Protein AF-A0A0R2K248-F1 (afdb_monomer)

Secondary structure (DSSP, 8-state):
--SSHHHHHHHHHHHHHHHHHHHHHH---HH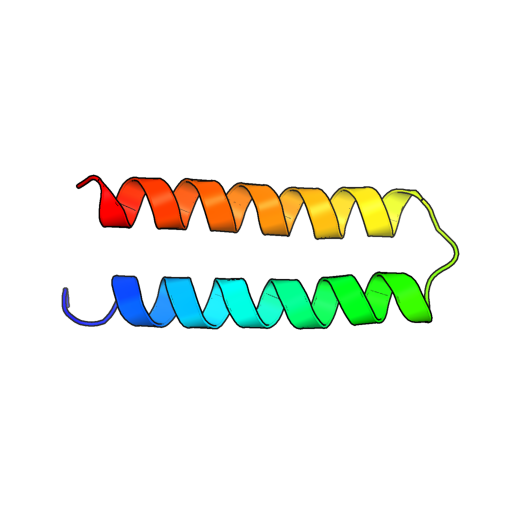HHHHHHHHHHHHHHHHHHHHH-

Foldseek 3Di:
DPDCPLVVLVVVLVVLVVVLVVCVVPPPDPVVNVVSVVVNVVSVVVNVVVVVD

Organism: NCBI:txid319653

Sequence (53 aa):
MTGNSKLTAILFFIFY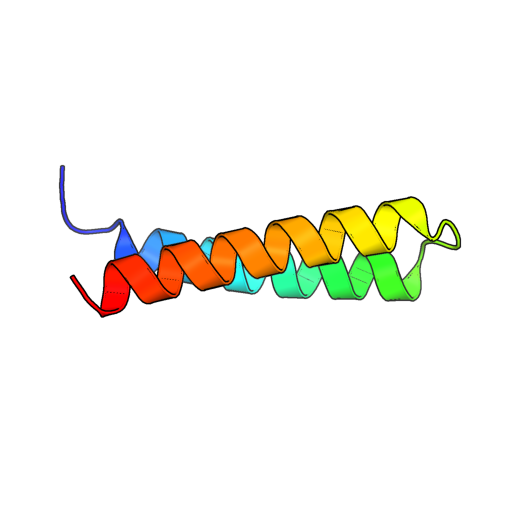LILTYFVFVHQNMIAMYMMAIGMLLEATINLWHMFKS

Radius of gyration: 12.85 Å; Cα contacts (8 Å, |Δi|>4): 26; chains: 1; bounding box: 32×16×34 Å

Nearest PDB structures (foldseek):
  8cwy-assembly1_R  TM=9.046E-01  e=3.787E+00  synthetic construct
  6wa9-assembly1_M  TM=9.310E-01  e=5.305E+00  Chlamydia pneumoniae
  8cwy-assembly1_H  TM=9.050E-01  e=4.960E+00  synthetic construct

Structure (mmCIF, N/CA/C/O backbone):
data_AF-A0A0R2K248-F1
#
_entry.id   AF-A0A0R2K248-F1
#
loop_
_atom_site.group_PDB
_atom_site.id
_atom_site.type_symbol
_atom_site.label_atom_id
_atom_site.label_alt_id
_atom_site.label_comp_id
_atom_site.label_asym_id
_atom_site.label_entity_id
_atom_site.label_seq_id
_atom_site.pdbx_PDB_ins_code
_atom_site.Cartn_x
_atom_site.Cartn_y
_atom_site.Cartn_z
_atom_site.occupancy
_atom_site.B_iso_or_equiv
_atom_site.auth_seq_id
_atom_site.auth_comp_id
_atom_site.auth_asym_id
_atom_site.auth_atom_id
_atom_site.pdbx_PDB_model_num
ATOM 1 N N . MET A 1 1 ? -26.722 -0.705 8.579 1.00 44.66 1 MET A N 1
ATOM 2 C CA . MET A 1 1 ? -26.030 -1.693 7.716 1.00 44.66 1 MET A CA 1
ATOM 3 C C . MET A 1 1 ? -24.532 -1.635 8.021 1.00 44.66 1 MET A C 1
ATOM 5 O O . MET A 1 1 ? -23.743 -1.196 7.199 1.00 44.66 1 MET A O 1
ATOM 9 N N . THR A 1 2 ? -24.143 -2.014 9.242 1.00 46.12 2 THR A N 1
ATOM 10 C CA 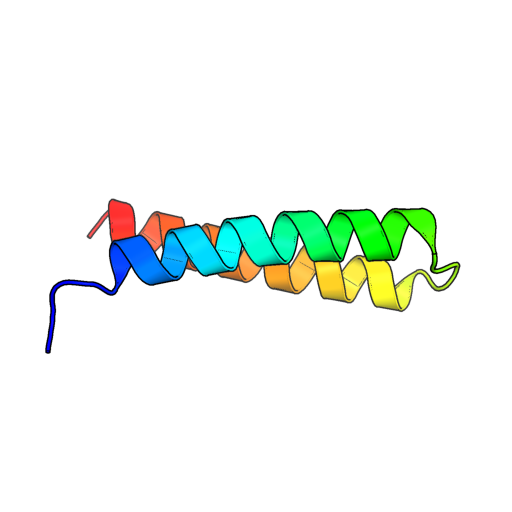. THR A 1 2 ? -22.901 -1.535 9.883 1.00 46.12 2 THR A CA 1
ATOM 11 C C . THR A 1 2 ? -22.137 -2.710 10.502 1.00 46.12 2 THR A C 1
ATOM 13 O O . THR A 1 2 ? -21.940 -2.767 11.707 1.00 46.12 2 THR A O 1
ATOM 16 N N . GLY A 1 3 ? -21.798 -3.715 9.689 1.00 47.53 3 GLY A N 1
ATOM 17 C CA . GLY A 1 3 ? -21.153 -4.948 10.175 1.00 47.53 3 GLY A CA 1
ATOM 18 C C . GLY A 1 3 ? -20.028 -5.505 9.299 1.00 47.53 3 GLY A C 1
ATOM 19 O O . GLY A 1 3 ? -19.252 -6.319 9.776 1.00 47.53 3 GLY A O 1
ATOM 20 N N . ASN A 1 4 ? -19.885 -5.048 8.050 1.00 55.72 4 ASN A N 1
ATOM 21 C CA . ASN A 1 4 ? -18.891 -5.584 7.105 1.00 55.72 4 ASN A CA 1
ATOM 22 C C . ASN A 1 4 ? -17.843 -4.568 6.635 1.00 55.72 4 ASN A C 1
ATOM 24 O O . ASN A 1 4 ? -16.902 -4.936 5.942 1.00 55.72 4 ASN A O 1
ATOM 28 N N . SER A 1 5 ? -17.953 -3.299 7.029 1.00 64.88 5 SER A N 1
ATOM 29 C CA . SER A 1 5 ? -17.158 -2.224 6.431 1.00 64.88 5 SER A CA 1
ATOM 30 C C . SER A 1 5 ? -15.646 -2.373 6.681 1.00 64.88 5 SER A C 1
ATOM 32 O O . SER A 1 5 ? -14.859 -2.034 5.804 1.00 64.88 5 SER A O 1
ATOM 34 N N . LYS A 1 6 ? -15.226 -2.944 7.825 1.00 70.12 6 LYS A N 1
ATOM 35 C CA . LYS A 1 6 ? -13.804 -3.230 8.117 1.00 70.12 6 LYS A CA 1
ATOM 36 C C . LYS A 1 6 ? -13.257 -4.355 7.225 1.00 70.12 6 LYS A C 1
ATOM 38 O O . LYS A 1 6 ? -12.175 -4.228 6.667 1.00 70.12 6 LYS A O 1
ATOM 43 N N . LEU A 1 7 ? -14.029 -5.427 7.044 1.00 78.50 7 LEU A N 1
ATOM 44 C CA . LEU A 1 7 ? -13.659 -6.587 6.223 1.00 78.50 7 LEU A CA 1
ATOM 45 C C . LEU A 1 7 ? -13.582 -6.220 4.734 1.00 78.50 7 LEU A C 1
ATOM 47 O O . LEU A 1 7 ? -12.628 -6.582 4.049 1.00 78.50 7 LEU A O 1
ATOM 51 N N . THR A 1 8 ? -14.544 -5.429 4.255 1.00 79.25 8 THR A N 1
ATOM 52 C CA . THR A 1 8 ? -14.540 -4.886 2.893 1.00 79.25 8 THR A CA 1
ATOM 53 C C . THR A 1 8 ? -13.333 -3.974 2.658 1.00 79.25 8 THR A C 1
ATOM 55 O O . THR A 1 8 ? -12.670 -4.119 1.636 1.00 79.25 8 THR A O 1
ATOM 58 N N . ALA A 1 9 ? -12.980 -3.097 3.605 1.00 80.69 9 ALA A N 1
ATOM 59 C CA . ALA A 1 9 ? -11.809 -2.226 3.473 1.00 80.69 9 ALA A CA 1
ATOM 60 C C . ALA A 1 9 ? -10.489 -3.018 3.373 1.00 80.69 9 ALA A C 1
ATOM 62 O O . ALA A 1 9 ? -9.645 -2.700 2.537 1.00 80.69 9 ALA A O 1
ATOM 63 N N . ILE A 1 10 ? -10.337 -4.090 4.162 1.00 83.75 10 ILE A N 1
ATOM 64 C CA . ILE A 1 10 ? -9.165 -4.983 4.094 1.00 83.75 10 ILE A CA 1
ATOM 65 C C . ILE A 1 10 ? -9.094 -5.695 2.736 1.00 83.75 10 ILE A C 1
ATOM 67 O O . ILE A 1 10 ? -8.026 -5.749 2.129 1.00 83.75 10 ILE A O 1
ATOM 71 N N . LEU A 1 11 ? -10.223 -6.203 2.229 1.00 86.56 11 LEU A N 1
ATOM 72 C CA . LEU A 1 11 ? -10.284 -6.834 0.905 1.00 86.56 11 LEU A CA 1
ATOM 73 C C . LEU A 1 11 ? -9.879 -5.866 -0.214 1.00 86.56 11 LEU A C 1
ATOM 75 O O . LEU A 1 11 ? -9.070 -6.227 -1.068 1.00 86.56 11 LEU A O 1
ATOM 79 N N . PHE A 1 12 ? -10.390 -4.632 -0.189 1.00 84.50 12 PHE A N 1
ATOM 80 C CA . PHE A 1 12 ? -10.012 -3.601 -1.161 1.00 84.50 12 PHE A CA 1
ATOM 81 C C . PHE A 1 12 ? -8.532 -3.220 -1.061 1.00 84.50 12 PHE A C 1
ATOM 83 O O . PHE A 1 12 ? -7.883 -3.021 -2.085 1.00 84.50 12 PHE A O 1
ATOM 90 N N . PHE A 1 13 ? -7.970 -3.175 0.148 1.00 86.81 13 PHE A N 1
ATOM 91 C CA . PHE A 1 13 ? -6.546 -2.913 0.340 1.00 86.81 13 PHE A CA 1
ATOM 92 C C . PHE A 1 13 ? -5.663 -4.004 -0.287 1.00 86.81 13 PHE A C 1
ATOM 94 O O . PHE A 1 13 ? -4.736 -3.698 -1.038 1.00 86.81 13 PHE A O 1
ATOM 101 N N . ILE A 1 14 ? -5.988 -5.280 -0.048 1.00 89.00 14 ILE A N 1
ATOM 102 C CA . ILE A 1 14 ? -5.280 -6.421 -0.656 1.00 89.00 14 IL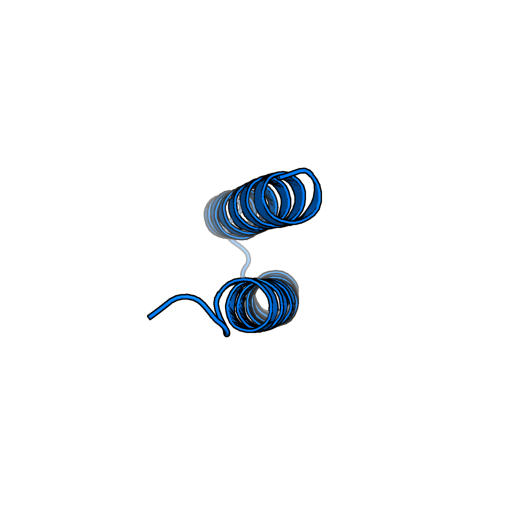E A CA 1
ATOM 103 C C . ILE A 1 14 ? -5.411 -6.385 -2.186 1.00 89.00 14 ILE A C 1
ATOM 105 O O . ILE A 1 14 ? -4.432 -6.606 -2.899 1.00 89.00 14 ILE A O 1
ATOM 109 N N . PHE A 1 15 ? -6.598 -6.053 -2.699 1.00 88.31 15 PHE A N 1
ATOM 110 C CA . PHE A 1 15 ? -6.839 -5.908 -4.133 1.00 88.31 15 PHE A CA 1
ATOM 111 C C . PHE A 1 15 ? -5.968 -4.809 -4.767 1.00 88.31 15 PHE A C 1
ATOM 113 O O . PHE A 1 15 ? -5.350 -5.041 -5.809 1.00 88.31 15 PHE A O 1
ATOM 120 N N . TYR A 1 16 ? -5.833 -3.646 -4.119 1.00 87.31 16 TYR A N 1
ATOM 121 C CA . TYR A 1 16 ? -4.940 -2.582 -4.592 1.00 87.31 16 TYR A CA 1
ATOM 122 C C . TYR A 1 16 ? -3.463 -2.982 -4.568 1.00 87.31 16 TYR A C 1
ATOM 124 O O . TYR A 1 16 ? -2.716 -2.591 -5.466 1.00 87.31 16 TYR A O 1
ATOM 132 N N . LEU A 1 17 ? -3.043 -3.792 -3.595 1.00 88.25 17 LEU A N 1
ATOM 133 C CA . LEU A 1 17 ? -1.688 -4.348 -3.523 1.00 88.25 17 LEU A CA 1
ATOM 134 C C . LEU A 1 17 ? -1.361 -5.205 -4.756 1.00 88.25 17 LEU A C 1
ATOM 136 O O . LEU A 1 17 ? -0.313 -5.027 -5.378 1.00 88.25 17 LEU A O 1
ATOM 140 N N . ILE A 1 18 ? -2.294 -6.073 -5.158 1.00 90.06 18 ILE A N 1
ATOM 141 C CA . ILE A 1 18 ? -2.152 -6.929 -6.346 1.00 90.06 18 ILE A CA 1
ATOM 142 C C . ILE A 1 18 ? -2.133 -6.089 -7.630 1.00 90.06 18 ILE A C 1
ATOM 144 O O . ILE A 1 18 ? -1.290 -6.308 -8.500 1.00 90.06 18 ILE A O 1
ATOM 148 N N . LEU A 1 19 ? -3.024 -5.100 -7.745 1.00 86.62 19 LEU A N 1
ATOM 149 C CA . LEU A 1 19 ? -3.053 -4.197 -8.900 1.00 86.62 19 LEU A CA 1
ATOM 150 C C . LEU A 1 19 ? -1.767 -3.379 -9.020 1.00 86.62 19 LEU A C 1
ATOM 152 O O . LEU A 1 19 ? -1.232 -3.239 -10.115 1.00 86.62 19 LEU A O 1
ATOM 156 N N . THR A 1 20 ? -1.239 -2.885 -7.901 1.00 87.62 20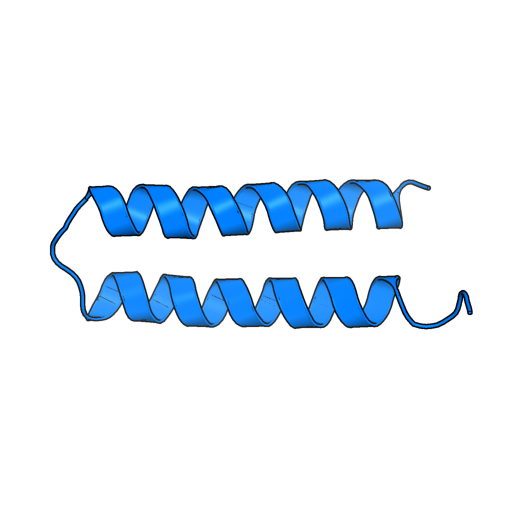 THR A N 1
ATOM 157 C CA . THR A 1 20 ? 0.017 -2.125 -7.879 1.00 87.62 20 THR A CA 1
ATOM 158 C C . THR A 1 20 ? 1.189 -2.997 -8.319 1.00 87.62 20 THR A C 1
ATOM 160 O O . THR A 1 20 ? 2.023 -2.544 -9.099 1.00 87.62 20 THR A O 1
ATOM 163 N N . TYR A 1 21 ? 1.217 -4.269 -7.907 1.00 85.75 21 TYR A N 1
ATOM 164 C CA . TYR A 1 21 ? 2.195 -5.237 -8.407 1.00 85.75 21 TYR A CA 1
ATOM 165 C C . TYR A 1 21 ? 2.077 -5.440 -9.927 1.00 85.75 21 TYR A C 1
ATOM 167 O O . TYR A 1 21 ? 3.080 -5.407 -10.635 1.00 85.75 21 TYR A O 1
ATOM 175 N N . PHE A 1 22 ? 0.857 -5.563 -10.457 1.00 85.69 22 PHE A N 1
ATOM 176 C CA . PHE A 1 22 ? 0.624 -5.658 -11.903 1.00 85.69 22 PHE A CA 1
ATOM 177 C C . PHE A 1 22 ? 1.065 -4.402 -12.668 1.00 85.69 22 PHE A C 1
ATOM 179 O O . PHE A 1 22 ? 1.665 -4.517 -13.737 1.00 85.69 22 PHE A O 1
ATOM 186 N N . VAL A 1 23 ? 0.823 -3.209 -12.115 1.00 85.19 23 VAL A N 1
ATOM 187 C CA . VAL A 1 23 ? 1.315 -1.940 -12.681 1.00 85.19 23 VAL A CA 1
ATOM 188 C C . VAL A 1 23 ? 2.847 -1.934 -12.722 1.00 85.19 23 VAL A C 1
ATOM 190 O O . VAL A 1 23 ? 3.413 -1.544 -13.740 1.00 85.19 23 VAL A O 1
ATOM 193 N N . PHE A 1 24 ? 3.508 -2.460 -11.684 1.00 80.62 24 PHE A N 1
ATOM 194 C CA . PHE A 1 24 ? 4.967 -2.617 -11.639 1.00 80.62 24 PHE A CA 1
ATOM 195 C C . PHE A 1 24 ? 5.545 -3.565 -12.682 1.00 80.62 24 PHE A C 1
ATOM 197 O O . PHE A 1 24 ? 6.640 -3.329 -13.186 1.00 80.62 24 PHE A O 1
ATOM 204 N N . VAL A 1 25 ? 4.829 -4.634 -13.014 1.00 83.19 25 VAL A N 1
ATOM 205 C CA . VAL A 1 25 ? 5.318 -5.629 -13.974 1.00 83.19 25 VAL A CA 1
ATOM 206 C C . VAL A 1 25 ? 5.093 -5.184 -15.422 1.00 83.19 25 VAL A C 1
ATOM 208 O O . VAL A 1 25 ? 5.894 -5.521 -16.291 1.00 83.19 25 VAL A O 1
ATOM 211 N N . HIS A 1 26 ? 4.019 -4.439 -15.702 1.00 74.50 26 HIS A N 1
ATOM 212 C CA . HIS A 1 26 ? 3.529 -4.285 -17.076 1.00 74.50 26 HIS A CA 1
ATOM 213 C C . HIS A 1 26 ? 3.580 -2.869 -17.660 1.00 74.50 26 HIS A C 1
ATOM 215 O O . HIS A 1 26 ? 3.398 -2.721 -18.870 1.00 74.50 26 HIS A O 1
ATOM 221 N N . GLN A 1 27 ? 3.779 -1.826 -16.850 1.00 66.56 27 GLN A N 1
ATOM 222 C CA . GLN A 1 27 ? 3.604 -0.441 -17.301 1.00 66.56 27 GLN A CA 1
ATOM 223 C C . GLN A 1 27 ? 4.890 0.375 -17.163 1.00 66.56 27 GLN A C 1
ATOM 225 O O . GLN A 1 27 ? 5.548 0.362 -16.129 1.00 66.56 27 GLN A O 1
ATOM 230 N N . ASN A 1 28 ? 5.240 1.117 -18.220 1.00 64.31 28 ASN A N 1
ATOM 231 C CA . ASN A 1 28 ? 6.465 1.928 -18.294 1.00 64.31 28 ASN A CA 1
ATOM 232 C C . ASN A 1 28 ? 6.207 3.428 -18.029 1.00 64.31 28 ASN A C 1
ATOM 234 O O . ASN A 1 28 ? 7.107 4.258 -18.129 1.00 64.31 28 ASN A O 1
ATOM 238 N N . MET A 1 29 ? 4.958 3.804 -17.723 1.00 78.56 29 MET A N 1
ATOM 239 C CA . MET A 1 29 ? 4.562 5.195 -17.500 1.00 78.56 29 MET A CA 1
ATOM 240 C C . MET A 1 29 ? 4.562 5.542 -16.011 1.00 78.56 29 MET A C 1
ATOM 242 O O . MET A 1 29 ? 3.707 5.080 -15.257 1.00 78.56 29 MET A O 1
ATOM 246 N N . ILE A 1 30 ? 5.471 6.438 -15.613 1.00 80.88 30 ILE A N 1
ATOM 247 C CA . ILE A 1 30 ? 5.649 6.934 -14.232 1.00 80.88 30 ILE A CA 1
ATOM 248 C C . ILE A 1 30 ? 4.328 7.444 -13.625 1.00 80.88 30 ILE A C 1
ATOM 250 O O . ILE A 1 30 ? 4.059 7.238 -12.444 1.00 80.88 30 ILE A O 1
ATOM 254 N N . ALA A 1 31 ? 3.458 8.049 -14.437 1.00 83.56 31 ALA A N 1
ATOM 255 C CA . ALA A 1 31 ? 2.151 8.531 -13.993 1.00 83.56 31 ALA A CA 1
ATOM 256 C C . ALA A 1 31 ? 1.246 7.416 -13.434 1.00 83.56 31 ALA A C 1
ATOM 258 O O . ALA A 1 31 ? 0.540 7.632 -12.450 1.00 83.56 31 ALA A O 1
ATOM 259 N N . MET A 1 32 ? 1.295 6.213 -14.013 1.00 85.19 32 MET A N 1
ATOM 260 C CA . MET A 1 32 ? 0.464 5.092 -13.568 1.00 85.19 32 MET A CA 1
ATOM 261 C C . MET A 1 32 ? 0.936 4.533 -12.221 1.00 85.19 32 MET A C 1
ATOM 263 O O . MET A 1 32 ? 0.115 4.162 -11.385 1.00 85.19 32 MET A O 1
ATOM 267 N N . TYR A 1 33 ? 2.248 4.569 -11.968 1.00 81.94 33 TYR A N 1
ATOM 268 C CA . TYR A 1 33 ? 2.825 4.254 -10.662 1.00 81.94 33 TYR A CA 1
ATOM 269 C C . TYR A 1 3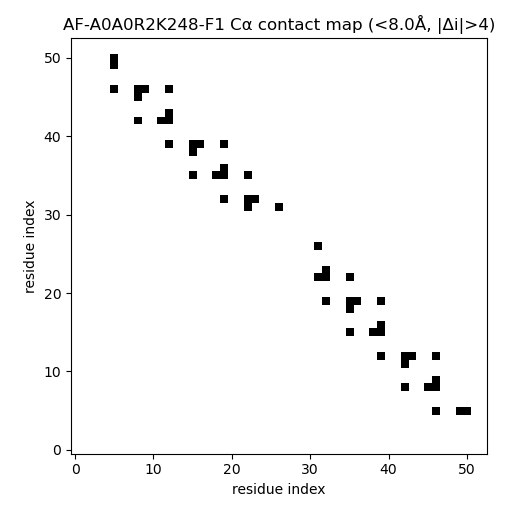3 ? 2.373 5.229 -9.583 1.00 81.94 33 TYR A C 1
ATOM 271 O O . TYR A 1 33 ? 1.926 4.801 -8.522 1.00 81.94 33 TYR A O 1
ATOM 279 N N . MET A 1 34 ? 2.447 6.535 -9.857 1.00 86.06 34 MET A N 1
ATOM 280 C CA . MET A 1 34 ? 2.007 7.553 -8.899 1.00 86.06 34 MET A CA 1
ATOM 281 C C . MET A 1 34 ? 0.517 7.415 -8.567 1.00 86.06 34 MET A C 1
ATOM 283 O O . MET A 1 34 ? 0.140 7.553 -7.407 1.00 86.06 34 MET A O 1
ATOM 287 N N . MET A 1 35 ? -0.319 7.084 -9.557 1.00 88.25 35 MET A N 1
ATOM 288 C CA . MET A 1 35 ? -1.747 6.831 -9.343 1.00 88.25 35 MET A CA 1
ATOM 289 C C . MET A 1 35 ? -1.994 5.577 -8.493 1.00 88.25 35 MET 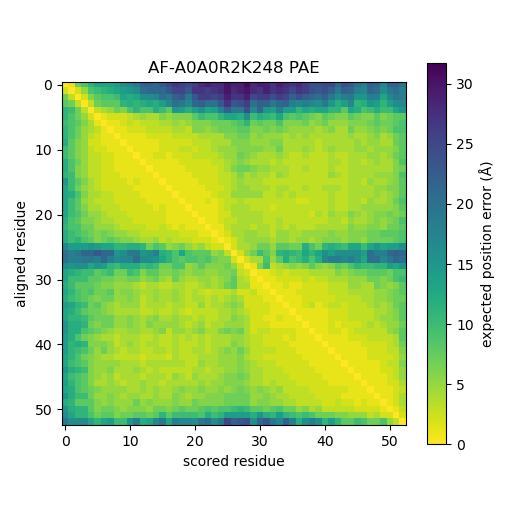A C 1
ATOM 291 O O . MET A 1 35 ? -2.758 5.635 -7.530 1.00 88.25 35 MET A O 1
ATOM 295 N N . ALA A 1 36 ? -1.349 4.453 -8.823 1.00 86.31 36 ALA A N 1
ATOM 296 C CA . ALA A 1 36 ? -1.511 3.200 -8.084 1.00 86.31 36 ALA A CA 1
ATOM 297 C C . ALA A 1 36 ? -1.044 3.340 -6.626 1.00 86.31 36 ALA A C 1
ATOM 299 O O . ALA A 1 36 ? -1.764 2.957 -5.706 1.00 86.31 36 ALA A O 1
ATOM 300 N N . ILE A 1 37 ? 0.115 3.971 -6.411 1.00 87.94 37 ILE A N 1
ATOM 301 C CA . ILE A 1 37 ? 0.650 4.254 -5.073 1.00 87.94 37 ILE A CA 1
ATOM 302 C C . ILE A 1 37 ? -0.263 5.225 -4.313 1.00 87.94 37 ILE A C 1
ATOM 304 O O . ILE A 1 37 ? -0.525 5.002 -3.133 1.00 87.94 37 ILE A O 1
ATOM 308 N N . GLY A 1 38 ? -0.778 6.269 -4.972 1.00 88.56 38 GLY A N 1
ATOM 309 C CA . GLY A 1 38 ? -1.708 7.228 -4.371 1.00 88.56 38 GLY A CA 1
ATOM 310 C C . GLY A 1 38 ? -2.997 6.567 -3.881 1.00 88.56 38 GLY A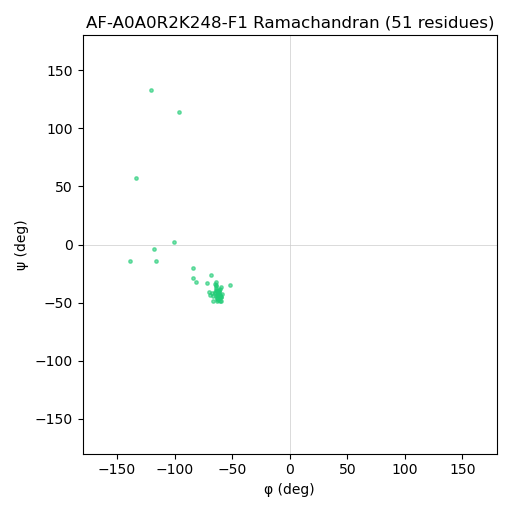 C 1
ATOM 311 O O . GLY A 1 38 ? -3.363 6.734 -2.719 1.00 88.56 38 GLY A O 1
ATOM 312 N N . MET A 1 39 ? -3.626 5.737 -4.720 1.00 87.12 39 MET A N 1
ATOM 313 C CA . MET A 1 39 ? -4.823 4.980 -4.329 1.00 87.12 39 MET A CA 1
ATOM 314 C C . MET A 1 39 ? -4.540 3.966 -3.213 1.00 87.12 39 MET A C 1
ATOM 316 O O . MET A 1 39 ? -5.376 3.766 -2.332 1.00 87.12 39 MET A O 1
ATOM 320 N N . LEU A 1 40 ? -3.357 3.346 -3.208 1.00 88.94 40 LEU A N 1
ATOM 321 C CA . LEU A 1 40 ? -2.966 2.400 -2.164 1.00 88.94 40 LEU A CA 1
ATOM 322 C C . LEU A 1 40 ? -2.719 3.103 -0.819 1.00 88.94 40 LEU A C 1
ATOM 324 O O . LEU A 1 40 ? -3.162 2.613 0.223 1.00 88.94 40 LEU A O 1
ATOM 328 N N . LEU A 1 41 ? -2.081 4.277 -0.829 1.00 88.75 41 LEU A N 1
ATOM 329 C CA . LEU A 1 41 ? -1.911 5.131 0.352 1.00 88.75 41 LEU A CA 1
ATOM 330 C C . LEU A 1 41 ? -3.254 5.607 0.906 1.00 88.75 41 LEU A C 1
ATOM 332 O O . LEU A 1 41 ? -3.493 5.484 2.106 1.00 88.75 41 LEU A O 1
ATOM 336 N N . GLU A 1 42 ? -4.143 6.098 0.044 1.00 86.38 42 GLU A N 1
ATOM 337 C CA . GLU A 1 42 ? -5.475 6.555 0.444 1.00 86.38 42 GLU A CA 1
ATOM 338 C C . GLU A 1 42 ? -6.286 5.417 1.082 1.00 86.38 42 GLU A C 1
ATOM 340 O O . GLU A 1 42 ? -6.837 5.579 2.174 1.00 86.38 42 GLU A O 1
ATOM 345 N N . ALA A 1 43 ? -6.264 4.224 0.477 1.00 85.75 43 ALA A N 1
ATOM 346 C CA . ALA A 1 43 ? -6.879 3.030 1.050 1.00 85.75 43 ALA A CA 1
ATOM 347 C C . ALA A 1 43 ? -6.259 2.638 2.405 1.00 85.75 43 ALA A C 1
ATOM 349 O O . ALA A 1 43 ? -6.994 2.277 3.324 1.00 85.75 43 ALA A O 1
ATOM 350 N N . THR A 1 44 ? -4.934 2.758 2.564 1.00 86.44 44 THR A N 1
ATOM 351 C CA . THR A 1 44 ? -4.234 2.495 3.839 1.00 86.44 44 THR A CA 1
ATOM 352 C C . THR A 1 44 ? -4.682 3.456 4.937 1.00 86.44 44 THR A C 1
ATOM 354 O O . THR A 1 44 ? -4.963 3.029 6.057 1.00 86.44 44 THR A O 1
ATOM 357 N N . ILE A 1 45 ? -4.762 4.755 4.630 1.00 87.69 45 ILE A N 1
ATOM 358 C CA . ILE A 1 45 ? -5.178 5.795 5.580 1.00 87.69 45 ILE A CA 1
ATOM 359 C C . ILE A 1 45 ? -6.624 5.556 6.014 1.00 87.69 45 ILE A C 1
ATOM 361 O O . ILE A 1 45 ? -6.935 5.623 7.205 1.00 87.69 45 ILE A O 1
ATOM 365 N N . ASN A 1 46 ? -7.497 5.222 5.064 1.00 84.81 46 ASN A N 1
ATOM 366 C CA . ASN A 1 46 ? -8.900 4.943 5.344 1.00 84.81 46 ASN A CA 1
ATOM 367 C C . ASN A 1 46 ? -9.055 3.682 6.215 1.00 84.81 46 ASN A C 1
ATOM 369 O O . ASN A 1 46 ? -9.810 3.677 7.190 1.00 84.81 46 ASN A O 1
ATOM 373 N N . LEU A 1 47 ? -8.258 2.642 5.938 1.00 84.06 47 LEU A N 1
ATOM 374 C CA . LEU A 1 47 ? -8.178 1.439 6.766 1.00 84.06 47 LEU A CA 1
ATOM 375 C C . LEU A 1 47 ? -7.711 1.775 8.191 1.00 84.06 47 LEU A C 1
ATOM 377 O O . LEU A 1 47 ? -8.357 1.388 9.162 1.00 84.06 47 LEU A O 1
ATOM 381 N N . TRP A 1 48 ? -6.631 2.549 8.326 1.00 84.38 48 TRP A N 1
ATOM 382 C CA . TRP A 1 48 ? -6.095 2.978 9.620 1.00 84.38 48 TRP A CA 1
ATOM 383 C C . TRP A 1 48 ? -7.123 3.770 10.434 1.00 84.38 48 TRP A C 1
ATOM 385 O O . TRP A 1 48 ? -7.298 3.525 11.629 1.00 84.38 48 TRP A O 1
ATOM 395 N N . HIS A 1 49 ? -7.853 4.679 9.787 1.00 82.69 49 HIS A N 1
ATOM 396 C CA . HIS A 1 49 ? -8.920 5.446 10.423 1.00 82.69 49 HIS A CA 1
ATOM 397 C C . HIS A 1 49 ? -10.068 4.543 10.911 1.00 82.69 49 HIS A C 1
ATOM 399 O O . HIS A 1 49 ? -10.551 4.716 12.028 1.00 82.69 49 HIS A O 1
ATOM 405 N N . MET A 1 50 ? -10.457 3.523 10.135 1.00 79.19 50 MET A N 1
ATOM 406 C CA . MET A 1 50 ? -11.470 2.536 10.548 1.00 79.19 50 MET A CA 1
ATOM 407 C C . MET A 1 50 ? -11.024 1.605 11.682 1.00 79.19 50 MET A C 1
ATOM 409 O O . MET A 1 50 ? -11.872 1.051 12.384 1.00 79.19 50 MET A O 1
ATOM 413 N N . PHE A 1 51 ? -9.720 1.369 11.833 1.00 77.12 51 PHE A N 1
ATOM 414 C CA . PHE A 1 51 ? -9.173 0.565 12.929 1.00 77.12 51 PHE A CA 1
ATOM 415 C C . PHE A 1 51 ? -8.972 1.372 14.213 1.00 77.12 51 PHE A C 1
ATOM 417 O O . PHE A 1 51 ? -9.051 0.799 15.297 1.00 77.12 51 PHE A O 1
ATOM 424 N N . LYS A 1 52 ? -8.724 2.682 14.097 1.00 71.31 52 LYS A N 1
ATOM 425 C CA . LYS A 1 52 ? -8.555 3.589 15.239 1.00 71.31 52 LYS A CA 1
ATOM 426 C C . LYS A 1 52 ? -9.883 4.126 15.802 1.00 71.31 52 LYS A C 1
ATOM 428 O O . LYS A 1 52 ? -9.889 4.567 16.949 1.00 71.31 52 LYS A O 1
ATOM 433 N N . SER A 1 53 ? -10.970 4.089 15.022 1.00 51.12 53 SER A N 1
ATOM 434 C CA . SER A 1 53 ? -12.341 4.442 15.437 1.00 51.12 53 SER A CA 1
ATOM 435 C C . SER A 1 53 ? -13.151 3.245 15.932 1.00 51.12 53 SER 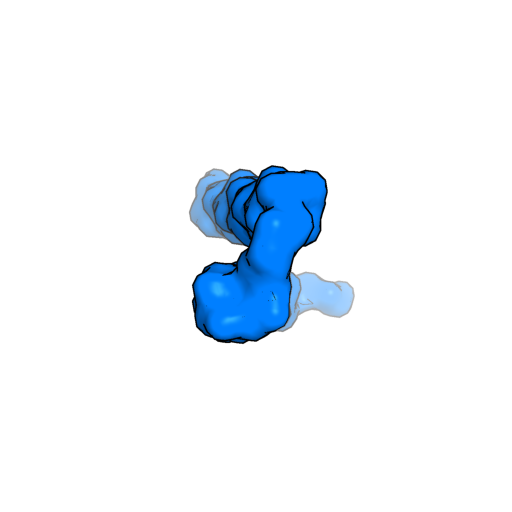A C 1
ATOM 437 O O . SER A 1 53 ? -14.052 3.527 16.749 1.00 51.12 53 SER A O 1
#

pLDDT: mean 79.72, std 11.67, range [44.66, 90.06]

Mean predicted aligned error: 6.32 Å

Solvent-accessible surface area (backbone atoms only — not comparable to full-atom values): 3135 Å² total; per-residue (Å²): 142,90,83,52,68,69,61,53,45,51,52,53,44,54,51,43,52,55,50,40,50,50,47,69,76,74,55,92,53,70,67,58,54,55,50,42,52,48,56,43,50,52,45,49,52,53,44,51,52,65,73,76,105